Protein AF-A0A2J6N1P5-F1 (afdb_monomer_lite)

Secondary structure (DSSP, 8-state):
-HHHHHHHHHHHHHS-SHHHHHHHHHHHHHHHHHHHT--HHHHHHHHHHHHHHHHHHHHHHHHHHHHHHHH-

Radius of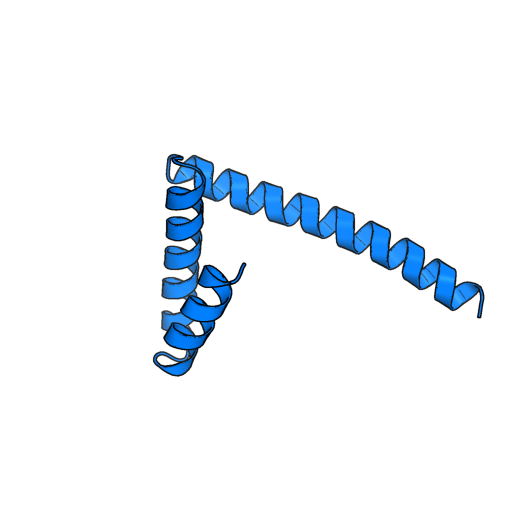 gyration: 16.57 Å; chains: 1; bounding box: 37×24×45 Å

Foldseek 3Di:
DVVLVVVLVVLCVVDPDDVSVVVSVVVQLVVLCVVVVDDSVVSVVVVVVVVVVVVVVVVVVVVVVVVVVVVD

Sequence (72 aa):
MILGTVVGAVIGSFIGGLVAAVIMLIVWLALIKHFFDCGWIMALAIAIIAVIIFIVIVAVLALIGIGLLAFI

Structure (mmCIF, N/CA/C/O backbone):
data_AF-A0A2J6N1P5-F1
#
_entry.id   AF-A0A2J6N1P5-F1
#
loop_
_atom_site.group_PDB
_atom_site.id
_atom_site.type_symbol
_atom_site.label_atom_id
_atom_site.label_alt_id
_atom_site.label_comp_id
_atom_site.label_asym_id
_atom_site.label_entity_id
_atom_site.label_seq_id
_atom_site.pdbx_PDB_ins_code
_atom_site.Cartn_x
_atom_site.Cartn_y
_atom_site.Cartn_z
_atom_site.occupancy
_atom_site.B_iso_or_equiv
_atom_site.auth_seq_id
_atom_site.auth_comp_id
_atom_site.auth_asym_id
_atom_site.auth_atom_id
_atom_site.pdbx_PDB_model_num
ATOM 1 N N . MET A 1 1 ? 4.962 -7.575 6.896 1.00 55.06 1 MET A N 1
ATOM 2 C CA . MET A 1 1 ? 4.173 -7.999 5.714 1.00 55.06 1 MET A CA 1
ATOM 3 C C . MET A 1 1 ? 3.160 -9.091 6.042 1.00 55.06 1 MET A C 1
ATOM 5 O O . MET A 1 1 ? 1.997 -8.872 5.752 1.00 55.06 1 MET A O 1
ATOM 9 N N . ILE A 1 2 ? 3.550 -10.191 6.702 1.00 72.62 2 ILE A N 1
ATOM 10 C CA . ILE A 1 2 ? 2.680 -11.367 6.926 1.00 72.62 2 ILE A CA 1
ATOM 11 C C . ILE A 1 2 ? 1.389 -11.032 7.698 1.00 72.62 2 ILE A C 1
ATOM 13 O O . ILE A 1 2 ? 0.305 -11.402 7.272 1.00 72.62 2 ILE A O 1
ATOM 17 N N . LEU A 1 3 ? 1.473 -10.274 8.797 1.00 71.81 3 LEU A N 1
ATOM 18 C CA . LEU A 1 3 ? 0.282 -9.908 9.579 1.00 71.81 3 LEU A CA 1
ATOM 19 C C . LEU A 1 3 ? -0.690 -9.016 8.793 1.00 71.81 3 LEU A C 1
ATOM 21 O O . LEU A 1 3 ? -1.891 -9.235 8.843 1.00 71.81 3 LEU A O 1
ATOM 25 N N . GLY A 1 4 ? -0.183 -8.049 8.025 1.00 71.06 4 GLY A N 1
ATOM 26 C CA . GLY A 1 4 ? -1.027 -7.154 7.229 1.00 71.06 4 GLY A CA 1
ATOM 27 C C . GLY A 1 4 ? -1.733 -7.864 6.071 1.00 71.06 4 GLY A C 1
ATOM 28 O O . GLY A 1 4 ? -2.898 -7.579 5.808 1.00 71.06 4 GLY A O 1
ATOM 29 N N . THR A 1 5 ? -1.060 -8.808 5.404 1.00 79.69 5 THR A N 1
ATOM 30 C CA . THR A 1 5 ? -1.659 -9.601 4.320 1.00 79.69 5 THR A CA 1
ATOM 31 C C . THR A 1 5 ? -2.646 -10.635 4.846 1.00 79.69 5 THR A C 1
ATOM 33 O O . THR A 1 5 ? -3.718 -10.780 4.270 1.00 79.69 5 THR A O 1
ATOM 36 N N . VAL A 1 6 ? -2.335 -11.312 5.956 1.00 81.00 6 VAL A N 1
ATOM 37 C CA . VAL A 1 6 ? -3.245 -12.284 6.582 1.00 81.00 6 VAL A CA 1
ATOM 38 C C . VAL A 1 6 ? -4.487 -11.587 7.131 1.00 81.00 6 VAL A C 1
ATOM 40 O O . VAL A 1 6 ? -5.599 -12.012 6.836 1.00 81.00 6 VAL A O 1
ATOM 43 N N . VAL A 1 7 ? -4.328 -10.480 7.863 1.00 77.75 7 VAL A N 1
ATOM 44 C CA . VAL A 1 7 ? -5.471 -9.718 8.386 1.00 77.75 7 VAL A CA 1
ATOM 45 C C . VAL A 1 7 ? -6.313 -9.145 7.243 1.00 77.75 7 VAL A C 1
ATOM 47 O O . VAL A 1 7 ? -7.536 -9.224 7.300 1.00 77.75 7 VAL A O 1
ATOM 50 N N . GLY A 1 8 ? -5.690 -8.658 6.165 1.00 76.88 8 GLY A N 1
ATOM 51 C CA . GLY A 1 8 ? -6.420 -8.195 4.985 1.00 76.88 8 GLY A CA 1
ATOM 52 C C . GLY A 1 8 ? -7.161 -9.297 4.234 1.00 76.88 8 GLY A C 1
ATOM 53 O O . GLY A 1 8 ? -8.295 -9.085 3.816 1.00 76.88 8 GLY A O 1
ATOM 54 N N . ALA A 1 9 ? -6.571 -10.486 4.111 1.00 80.19 9 ALA A N 1
ATOM 55 C CA . ALA A 1 9 ? -7.220 -11.634 3.483 1.00 80.19 9 ALA A CA 1
ATOM 56 C C . ALA A 1 9 ? -8.406 -12.150 4.317 1.00 80.19 9 ALA A C 1
ATOM 58 O O . ALA A 1 9 ? -9.461 -12.472 3.771 1.00 80.19 9 ALA A O 1
ATOM 59 N N . VAL A 1 10 ? -8.270 -12.179 5.645 1.00 79.56 10 VAL A N 1
ATOM 60 C CA . VAL A 1 10 ? -9.359 -12.575 6.546 1.00 79.56 10 VAL A CA 1
ATOM 61 C C . VAL A 1 10 ? -10.465 -11.519 6.533 1.00 79.56 10 VAL A C 1
ATOM 63 O O . VAL A 1 10 ? -11.610 -11.839 6.257 1.00 79.56 10 VAL A O 1
ATOM 66 N N . ILE A 1 11 ? -10.162 -10.237 6.723 1.00 74.75 11 ILE A N 1
ATOM 67 C CA . ILE A 1 11 ? -11.203 -9.195 6.729 1.00 74.75 11 ILE A CA 1
ATOM 68 C C . ILE A 1 11 ? -11.884 -9.075 5.357 1.00 74.75 11 ILE A C 1
ATOM 70 O O . ILE A 1 11 ? -13.107 -8.984 5.294 1.00 74.75 11 ILE A O 1
ATOM 74 N N . GLY A 1 12 ? -11.120 -9.134 4.262 1.00 72.62 12 GLY A N 1
ATOM 75 C CA . GLY A 1 12 ? -11.650 -9.042 2.898 1.00 72.62 12 GLY A CA 1
ATOM 76 C C . GLY A 1 12 ? -12.461 -10.259 2.440 1.00 72.62 12 GLY A C 1
ATOM 77 O O . GLY A 1 12 ? -13.277 -10.130 1.533 1.00 72.62 12 GLY A O 1
ATOM 78 N N . SER A 1 13 ? -12.271 -11.430 3.061 1.00 75.38 13 SER A N 1
ATOM 79 C CA . SER A 1 13 ? -13.090 -12.623 2.785 1.00 75.38 13 SER A CA 1
ATOM 80 C C . SER A 1 13 ? -14.409 -12.638 3.560 1.00 75.38 13 SER A C 1
ATOM 82 O O . SER A 1 13 ? -15.376 -13.234 3.091 1.00 75.38 13 SER A O 1
ATOM 84 N N . PHE A 1 14 ? -14.476 -11.962 4.711 1.00 68.50 14 PHE A N 1
ATOM 85 C CA . PHE A 1 14 ? -15.687 -11.879 5.535 1.00 68.50 14 PHE A CA 1
ATOM 86 C C . PHE A 1 14 ? -16.542 -10.639 5.244 1.00 68.50 14 PHE A C 1
ATOM 88 O O . PHE A 1 14 ? -17.759 -10.681 5.413 1.00 68.50 14 PHE A O 1
ATOM 95 N N . ILE A 1 15 ? -15.929 -9.532 4.822 1.00 66.88 15 ILE A N 1
ATOM 96 C CA . ILE A 1 15 ? -16.608 -8.261 4.564 1.00 66.88 15 ILE A CA 1
ATOM 97 C C . ILE A 1 15 ? -16.178 -7.784 3.177 1.00 66.88 15 ILE A C 1
ATOM 99 O O . ILE A 1 15 ? -15.004 -7.514 2.939 1.00 66.88 15 ILE A O 1
ATOM 103 N N . GLY A 1 16 ? -17.133 -7.691 2.252 1.00 73.81 16 GLY A N 1
ATOM 104 C CA . GLY A 1 16 ? -16.919 -7.177 0.899 1.00 73.81 16 GLY A CA 1
ATOM 105 C C . GLY A 1 16 ? -17.402 -5.733 0.742 1.00 73.81 16 GLY A C 1
ATOM 106 O O . GLY A 1 16 ? -18.331 -5.294 1.418 1.00 73.81 16 GLY A O 1
ATOM 107 N N . GLY A 1 17 ? -16.793 -4.993 -0.186 1.00 79.25 17 GLY A N 1
ATOM 108 C CA . GLY A 1 17 ? -17.232 -3.648 -0.576 1.00 79.25 17 GLY A CA 1
ATOM 109 C C . GLY A 1 17 ? -16.539 -2.499 0.166 1.00 79.25 17 GLY A C 1
ATOM 110 O O . GLY A 1 17 ? -15.495 -2.664 0.794 1.00 79.25 17 GLY A O 1
ATOM 111 N N . LEU A 1 18 ? -17.118 -1.299 0.066 1.00 76.69 18 LEU A N 1
ATOM 112 C CA . LEU A 1 18 ? -16.508 -0.044 0.531 1.00 76.69 18 LE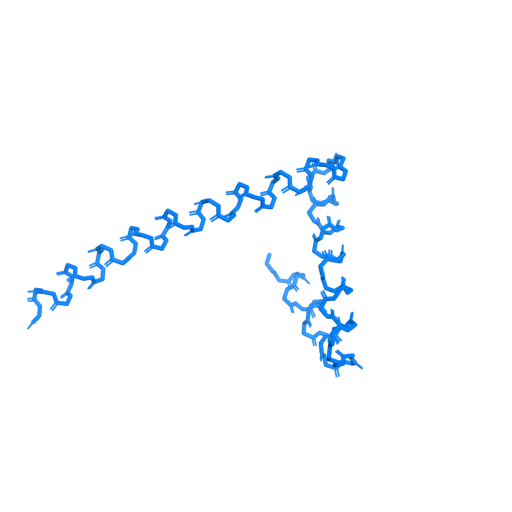U A CA 1
ATOM 113 C C . LEU A 1 18 ? -16.203 -0.039 2.041 1.00 76.69 18 LEU A C 1
ATOM 115 O O . LEU A 1 18 ? -15.202 0.524 2.475 1.00 76.69 18 LEU A O 1
ATOM 119 N N . VAL A 1 19 ? -17.032 -0.717 2.838 1.00 79.25 19 VAL A N 1
ATOM 120 C CA . VAL A 1 19 ? -16.862 -0.828 4.296 1.00 79.25 19 VAL A CA 1
ATOM 121 C C . VAL A 1 19 ? -15.588 -1.600 4.650 1.00 79.25 19 VAL A C 1
ATOM 123 O O . VAL A 1 19 ? -14.847 -1.194 5.544 1.00 79.25 19 VAL A O 1
ATOM 126 N N . ALA A 1 20 ? -15.282 -2.664 3.905 1.00 80.00 20 ALA A N 1
ATOM 127 C CA . ALA A 1 20 ? -14.067 -3.449 4.098 1.00 80.00 20 ALA A CA 1
ATOM 128 C C . ALA A 1 20 ? -12.807 -2.620 3.836 1.00 80.00 20 ALA A C 1
ATOM 130 O O . ALA A 1 20 ? -11.839 -2.714 4.587 1.00 80.00 20 ALA A O 1
ATOM 131 N N . ALA A 1 21 ? -12.841 -1.762 2.810 1.00 78.81 21 ALA A N 1
ATOM 132 C CA . ALA A 1 21 ? -11.733 -0.874 2.473 1.00 78.81 21 ALA A CA 1
ATOM 133 C C . ALA A 1 21 ? -11.447 0.140 3.592 1.00 78.81 21 ALA A C 1
ATOM 135 O O . ALA A 1 21 ? -10.287 0.353 3.941 1.00 78.81 21 ALA A O 1
ATOM 136 N N . VAL A 1 22 ? -12.488 0.717 4.204 1.00 83.62 22 VAL A N 1
ATOM 137 C CA . VAL A 1 22 ? -12.335 1.654 5.332 1.00 83.62 22 VAL A CA 1
ATOM 138 C C . VAL A 1 22 ? -11.752 0.952 6.560 1.00 83.62 22 VAL A C 1
ATOM 140 O O . VAL A 1 22 ? -10.811 1.460 7.167 1.00 83.62 22 VAL A O 1
ATOM 143 N N . ILE A 1 23 ? -12.257 -0.237 6.905 1.00 83.06 23 ILE A N 1
ATOM 144 C CA . ILE A 1 23 ? -11.740 -1.026 8.033 1.00 83.06 23 ILE A CA 1
ATOM 145 C C . ILE A 1 23 ? -10.276 -1.403 7.791 1.00 83.06 23 ILE A C 1
ATOM 147 O O . ILE A 1 23 ? -9.447 -1.230 8.681 1.00 83.06 23 ILE A O 1
ATOM 151 N N . MET A 1 24 ? -9.935 -1.860 6.584 1.00 81.75 24 MET A N 1
ATOM 152 C CA . MET A 1 24 ? -8.557 -2.183 6.208 1.00 81.75 24 MET A CA 1
ATOM 153 C C . MET A 1 24 ? -7.618 -0.987 6.341 1.00 81.75 24 MET A C 1
ATOM 155 O O . MET A 1 24 ? -6.511 -1.135 6.857 1.00 81.75 24 MET A O 1
ATOM 159 N N . LEU A 1 25 ? -8.068 0.202 5.939 1.00 81.19 25 LEU A N 1
ATOM 160 C CA . LEU A 1 25 ? -7.301 1.437 6.083 1.00 81.19 25 LEU A CA 1
ATOM 161 C C . LEU A 1 25 ? -7.007 1.727 7.567 1.00 81.19 25 LEU A C 1
ATOM 163 O O . LEU A 1 25 ? -5.859 1.985 7.934 1.00 81.19 25 LEU A O 1
ATOM 167 N N . ILE A 1 26 ? -8.012 1.599 8.441 1.00 82.88 26 ILE A N 1
ATOM 168 C CA . ILE A 1 26 ? -7.849 1.786 9.892 1.00 82.88 26 ILE A CA 1
ATOM 169 C C . ILE A 1 26 ? -6.925 0.720 10.493 1.00 82.88 26 ILE A C 1
ATOM 171 O O . ILE A 1 26 ? -6.056 1.049 11.298 1.00 82.88 26 ILE A O 1
ATOM 175 N N . VAL A 1 27 ? -7.072 -0.545 10.098 1.00 84.31 27 VAL A N 1
ATOM 176 C CA . VAL A 1 27 ? -6.234 -1.651 10.580 1.00 84.31 27 VAL A CA 1
ATOM 177 C C . VAL A 1 27 ? -4.779 -1.457 10.173 1.00 84.31 27 VAL A C 1
ATOM 179 O O . VAL A 1 27 ? -3.894 -1.658 10.999 1.00 84.31 27 VAL A O 1
ATOM 182 N N . TRP A 1 28 ? -4.506 -1.029 8.940 1.00 80.38 28 TRP A N 1
ATOM 183 C CA . TRP A 1 28 ? -3.150 -0.697 8.506 1.00 80.38 28 TRP A CA 1
ATOM 184 C C . TRP A 1 28 ? -2.553 0.457 9.308 1.00 80.38 28 TRP A C 1
ATOM 186 O O . TRP A 1 28 ? -1.427 0.334 9.784 1.00 80.38 28 TRP A O 1
ATOM 196 N N . LEU A 1 29 ? -3.307 1.538 9.526 1.00 79.25 29 LEU A N 1
ATOM 197 C CA . LEU A 1 29 ? -2.878 2.643 10.391 1.00 79.25 29 LEU A CA 1
ATOM 198 C C . LEU A 1 29 ? -2.591 2.173 11.822 1.00 79.25 29 LEU A C 1
ATOM 200 O O . LEU A 1 29 ? -1.572 2.553 12.397 1.00 79.25 29 LEU A O 1
ATOM 204 N N . ALA A 1 30 ? -3.449 1.320 12.386 1.00 81.94 30 ALA A N 1
ATOM 205 C CA . ALA A 1 30 ? -3.261 0.744 13.713 1.00 81.94 30 ALA A CA 1
ATOM 206 C C . ALA A 1 30 ? -2.022 -0.162 13.777 1.00 81.94 30 ALA A C 1
ATOM 208 O O . ALA A 1 30 ? -1.268 -0.096 14.745 1.00 81.94 30 ALA A O 1
ATOM 209 N N . LEU A 1 31 ? -1.770 -0.955 12.731 1.00 80.50 31 LEU A N 1
ATOM 210 C CA . LEU A 1 31 ? -0.571 -1.780 12.617 1.00 80.50 31 LEU A CA 1
ATOM 211 C C . LEU A 1 31 ? 0.688 -0.910 12.586 1.00 80.50 31 LEU A C 1
ATOM 213 O O . LEU A 1 31 ? 1.615 -1.158 13.347 1.00 80.50 31 LEU A O 1
ATOM 217 N N . ILE A 1 32 ? 0.714 0.133 11.750 1.00 78.38 32 ILE A N 1
ATOM 218 C CA . ILE A 1 32 ? 1.844 1.071 11.679 1.00 78.38 32 ILE A CA 1
ATOM 219 C C . ILE A 1 32 ? 2.049 1.733 13.041 1.00 78.38 32 ILE A C 1
ATOM 221 O O . ILE A 1 32 ? 3.172 1.800 13.529 1.00 78.38 32 ILE A O 1
ATOM 225 N N . LYS A 1 33 ? 0.968 2.159 13.699 1.00 77.81 33 LYS A N 1
ATOM 226 C CA . LYS A 1 33 ? 1.038 2.747 15.036 1.00 77.81 33 LYS A CA 1
ATOM 227 C C . LYS A 1 33 ? 1.671 1.792 16.054 1.00 77.81 33 LYS A C 1
ATOM 229 O O . LYS A 1 33 ? 2.550 2.210 16.795 1.00 77.81 33 LYS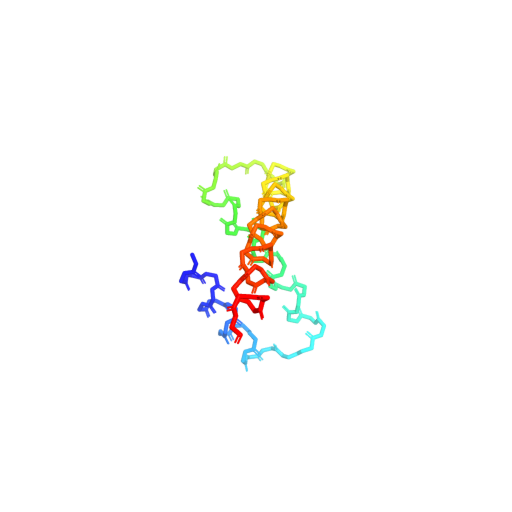 A O 1
ATOM 234 N N . HIS A 1 34 ? 1.232 0.535 16.072 1.00 78.38 34 HIS A N 1
ATOM 235 C CA . HIS A 1 34 ? 1.733 -0.494 16.984 1.00 78.38 34 HIS A CA 1
ATOM 236 C C . HIS A 1 34 ? 3.195 -0.863 16.703 1.00 78.38 34 HIS A C 1
ATOM 238 O O . HIS A 1 34 ? 3.959 -1.098 17.627 1.00 78.38 34 HIS A O 1
ATOM 244 N N . PHE A 1 35 ? 3.601 -0.928 15.434 1.00 73.75 35 PHE A N 1
ATOM 245 C CA . PHE A 1 35 ? 4.975 -1.288 15.076 1.00 73.75 35 PHE A CA 1
ATOM 246 C C . PHE A 1 35 ? 5.979 -0.148 15.257 1.00 73.75 35 PHE A C 1
ATOM 248 O O . PHE A 1 35 ? 7.155 -0.422 15.473 1.00 73.75 35 PHE A O 1
ATOM 255 N N . PHE A 1 36 ? 5.539 1.106 15.158 1.00 68.12 36 PHE A N 1
ATOM 256 C CA . PHE A 1 36 ? 6.416 2.274 15.261 1.00 68.12 36 PHE A CA 1
ATOM 257 C C . PHE A 1 36 ? 6.268 3.044 16.584 1.00 68.12 36 PHE A C 1
ATOM 259 O O . PHE A 1 36 ? 6.901 4.086 16.721 1.00 68.12 36 PHE A O 1
ATOM 266 N N . ASP A 1 37 ? 5.438 2.579 17.532 1.00 72.38 37 ASP A N 1
ATOM 267 C CA . ASP A 1 37 ? 5.130 3.252 18.815 1.00 72.38 37 ASP A CA 1
ATOM 268 C C . ASP A 1 37 ? 4.857 4.766 18.667 1.00 72.38 37 ASP A C 1
ATOM 270 O O . ASP A 1 37 ? 5.191 5.609 19.499 1.00 72.38 37 ASP A O 1
ATOM 274 N N . CYS A 1 38 ? 4.254 5.136 17.539 1.00 75.25 38 CYS A N 1
ATOM 275 C CA . CYS A 1 38 ? 4.128 6.517 17.095 1.00 75.25 38 CYS A CA 1
ATOM 276 C C . CYS A 1 38 ? 2.721 7.075 17.359 1.00 75.25 38 CYS A C 1
ATOM 278 O O . CYS A 1 38 ? 1.741 6.349 17.525 1.00 75.25 38 CYS A O 1
ATOM 280 N N . GLY A 1 39 ? 2.574 8.402 17.357 1.00 81.44 39 GLY A N 1
ATOM 281 C CA . GLY A 1 39 ? 1.253 9.040 17.324 1.00 81.44 39 GLY A CA 1
ATOM 282 C C . GLY A 1 39 ? 0.502 8.748 16.014 1.00 81.44 39 GLY A C 1
ATOM 283 O O . GLY A 1 39 ? 1.109 8.383 15.010 1.00 81.44 39 GLY A O 1
ATOM 284 N N . TRP A 1 40 ? -0.820 8.962 15.980 1.00 74.25 40 TRP A N 1
ATOM 285 C CA . TRP A 1 40 ? -1.638 8.759 14.763 1.00 74.25 40 TRP A CA 1
ATOM 286 C C . TRP A 1 40 ? -1.137 9.572 13.557 1.00 74.25 40 TRP A C 1
ATOM 288 O O . TRP A 1 40 ? -1.101 9.070 12.438 1.00 74.25 40 TRP A O 1
ATOM 298 N N . ILE A 1 41 ? -0.700 10.811 13.792 1.00 76.62 41 ILE A N 1
ATOM 299 C CA . ILE A 1 41 ? -0.175 11.703 12.744 1.00 76.62 41 ILE A CA 1
ATOM 300 C C . ILE A 1 41 ? 1.159 11.177 12.198 1.00 76.62 41 ILE A C 1
ATOM 302 O O . ILE A 1 41 ? 1.396 11.188 10.993 1.00 76.62 41 ILE A O 1
ATOM 306 N N . MET A 1 42 ? 2.016 10.664 13.082 1.00 76.50 42 MET A N 1
ATOM 307 C CA . MET A 1 42 ? 3.306 10.095 12.696 1.00 76.50 42 MET A CA 1
ATOM 308 C C . MET A 1 42 ? 3.140 8.775 11.934 1.00 76.50 42 MET A C 1
ATOM 310 O O . MET A 1 42 ? 3.863 8.542 10.971 1.00 76.50 42 MET A O 1
ATOM 314 N N . ALA A 1 43 ? 2.144 7.953 12.283 1.00 78.69 43 ALA A N 1
ATOM 315 C CA . ALA A 1 43 ? 1.814 6.745 11.526 1.00 78.69 43 ALA A CA 1
ATOM 316 C C . ALA A 1 43 ? 1.429 7.066 10.069 1.00 78.69 43 ALA A C 1
ATOM 318 O O . ALA A 1 43 ? 1.862 6.379 9.144 1.00 78.69 43 ALA A O 1
ATOM 319 N N . LEU A 1 44 ? 0.680 8.152 9.849 1.00 80.62 44 LEU A N 1
ATOM 320 C CA . LEU A 1 44 ? 0.351 8.626 8.504 1.00 80.62 44 LEU A CA 1
ATOM 321 C C . LEU A 1 44 ? 1.596 9.144 7.765 1.00 80.62 44 LEU A C 1
ATOM 323 O O . LEU A 1 44 ? 1.785 8.825 6.593 1.00 80.62 44 LEU A O 1
ATOM 327 N N . ALA A 1 45 ? 2.486 9.872 8.445 1.00 85.06 45 ALA A N 1
ATOM 328 C CA . ALA A 1 45 ? 3.748 10.322 7.854 1.00 85.06 45 ALA A CA 1
ATOM 329 C C . ALA A 1 45 ? 4.628 9.144 7.394 1.00 85.06 45 ALA A C 1
ATOM 331 O O . ALA A 1 45 ? 5.158 9.166 6.285 1.00 85.06 45 ALA A O 1
ATOM 332 N N . ILE A 1 46 ? 4.726 8.083 8.200 1.00 85.12 46 ILE A N 1
ATOM 333 C CA . ILE A 1 46 ? 5.467 6.863 7.847 1.00 85.12 46 ILE A CA 1
ATOM 334 C C . ILE A 1 46 ? 4.827 6.168 6.640 1.00 85.12 46 ILE A C 1
ATOM 336 O O . ILE A 1 46 ? 5.545 5.722 5.746 1.00 85.12 46 ILE A O 1
ATOM 340 N N . ALA A 1 47 ? 3.493 6.120 6.568 1.00 85.25 47 ALA A N 1
ATOM 341 C CA . ALA A 1 47 ? 2.793 5.581 5.404 1.00 85.25 47 ALA A CA 1
ATOM 342 C C . ALA A 1 47 ? 3.133 6.356 4.118 1.00 85.25 47 ALA A C 1
ATOM 344 O O . ALA A 1 47 ? 3.409 5.743 3.089 1.00 85.25 47 ALA A O 1
ATOM 345 N N . ILE A 1 48 ? 3.184 7.692 4.176 1.00 88.06 48 ILE A N 1
ATOM 346 C CA . ILE A 1 48 ? 3.588 8.528 3.034 1.00 88.06 48 ILE A CA 1
ATOM 347 C C . ILE A 1 48 ? 5.043 8.249 2.640 1.00 88.06 48 ILE A C 1
ATOM 349 O O . ILE A 1 48 ? 5.330 8.044 1.462 1.00 88.06 48 ILE A O 1
ATOM 353 N N . ILE A 1 49 ? 5.961 8.194 3.610 1.00 89.88 49 ILE A N 1
ATOM 354 C CA . ILE A 1 49 ? 7.377 7.891 3.352 1.00 89.88 49 ILE A CA 1
ATOM 355 C C . ILE A 1 49 ? 7.520 6.518 2.685 1.00 89.88 49 ILE A C 1
ATOM 357 O O . ILE A 1 49 ? 8.269 6.379 1.719 1.00 89.88 49 ILE A O 1
ATOM 361 N N . ALA A 1 50 ? 6.767 5.517 3.142 1.00 88.56 50 ALA A N 1
ATOM 362 C CA . ALA A 1 50 ? 6.767 4.191 2.538 1.00 88.56 50 ALA A CA 1
ATOM 363 C C . ALA A 1 50 ? 6.332 4.224 1.062 1.00 88.56 50 ALA A C 1
ATOM 365 O O . ALA A 1 50 ? 6.960 3.570 0.229 1.00 88.56 50 ALA A O 1
ATOM 366 N N . VAL A 1 51 ? 5.313 5.020 0.715 1.00 90.19 51 VAL A N 1
ATOM 367 C CA . VAL A 1 51 ? 4.880 5.209 -0.681 1.00 90.19 51 VAL A CA 1
ATOM 368 C C . VAL A 1 51 ? 5.973 5.878 -1.517 1.00 90.19 51 VAL A C 1
ATOM 370 O O . VAL A 1 51 ? 6.237 5.438 -2.633 1.00 90.19 51 VAL A O 1
ATOM 373 N N . ILE A 1 52 ? 6.652 6.895 -0.980 1.00 94.19 52 IL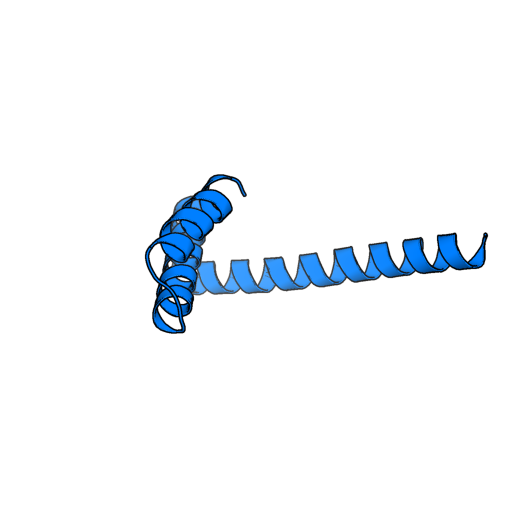E A N 1
ATOM 374 C CA . ILE A 1 52 ? 7.761 7.567 -1.675 1.00 94.19 52 ILE A CA 1
ATOM 375 C C . ILE A 1 52 ? 8.887 6.571 -1.979 1.00 94.19 52 ILE A C 1
ATOM 377 O O . ILE A 1 52 ? 9.342 6.485 -3.118 1.00 94.19 52 ILE A O 1
ATOM 381 N N . ILE A 1 53 ? 9.302 5.774 -0.989 1.00 93.44 53 ILE A N 1
ATOM 382 C CA . ILE A 1 53 ? 10.339 4.747 -1.166 1.00 93.44 53 ILE A CA 1
ATOM 383 C C . ILE A 1 53 ? 9.902 3.719 -2.216 1.00 93.44 53 ILE A C 1
ATOM 385 O O . ILE A 1 53 ? 10.695 3.341 -3.077 1.00 93.44 53 ILE A O 1
ATOM 389 N N . PHE A 1 54 ? 8.636 3.300 -2.191 1.00 90.38 54 PHE A N 1
ATOM 390 C CA . PHE A 1 54 ? 8.094 2.369 -3.176 1.00 90.38 54 PHE A CA 1
ATOM 391 C C . PHE A 1 54 ? 8.166 2.925 -4.605 1.00 90.38 54 PHE A C 1
ATOM 393 O O . PHE A 1 54 ? 8.613 2.217 -5.505 1.00 90.38 54 PHE A O 1
ATOM 400 N N . ILE A 1 55 ? 7.806 4.196 -4.815 1.00 94.00 55 ILE A N 1
ATOM 401 C CA . ILE A 1 55 ? 7.903 4.856 -6.127 1.00 94.00 55 ILE A CA 1
ATOM 402 C C . ILE A 1 55 ? 9.348 4.850 -6.632 1.00 94.00 55 ILE A C 1
ATOM 404 O O . ILE A 1 55 ? 9.586 4.532 -7.795 1.00 94.00 55 ILE A O 1
ATOM 408 N N . VAL A 1 56 ? 10.315 5.151 -5.762 1.00 95.62 56 VAL A N 1
ATOM 409 C CA . VAL A 1 56 ? 11.740 5.132 -6.125 1.00 95.62 56 VAL A CA 1
ATOM 410 C C . VAL A 1 56 ? 12.182 3.728 -6.537 1.00 95.62 56 VAL A C 1
ATOM 412 O O . VAL A 1 56 ? 12.812 3.570 -7.580 1.00 95.62 56 VAL A O 1
ATOM 415 N N . ILE A 1 57 ? 11.813 2.698 -5.769 1.00 94.38 57 ILE A N 1
ATOM 416 C CA . ILE A 1 57 ? 12.145 1.301 -6.090 1.00 94.38 57 ILE A CA 1
ATOM 417 C C . ILE A 1 57 ? 11.549 0.901 -7.443 1.00 94.38 57 ILE A C 1
ATOM 419 O O . ILE A 1 57 ? 12.253 0.327 -8.271 1.00 94.38 57 ILE A O 1
ATOM 423 N N . VAL A 1 58 ? 10.277 1.225 -7.691 1.00 91.75 58 VAL A N 1
ATOM 424 C CA . VAL A 1 58 ? 9.603 0.924 -8.962 1.00 91.75 58 VAL A CA 1
ATOM 425 C C . VAL A 1 58 ? 10.258 1.665 -10.123 1.00 91.75 58 VAL A C 1
ATOM 427 O O . VAL A 1 58 ? 10.465 1.063 -11.171 1.00 91.75 58 VAL A O 1
ATOM 430 N N . ALA A 1 59 ? 10.632 2.933 -9.947 1.00 92.06 59 ALA A N 1
ATOM 431 C CA . ALA A 1 59 ? 11.325 3.701 -10.975 1.00 92.06 59 ALA A CA 1
ATOM 432 C C . ALA A 1 59 ? 12.682 3.075 -11.331 1.00 92.06 59 ALA A C 1
ATOM 434 O O . ALA A 1 59 ? 12.991 2.918 -12.510 1.00 92.06 59 ALA A O 1
ATOM 435 N N . VAL A 1 60 ? 13.461 2.654 -10.329 1.00 93.50 60 VAL A N 1
ATOM 436 C CA . VAL A 1 60 ? 14.740 1.959 -10.540 1.00 93.50 60 VAL A CA 1
ATOM 437 C C . VAL A 1 60 ? 14.524 0.614 -11.237 1.00 93.50 60 VAL A C 1
ATOM 439 O O . VAL A 1 60 ? 15.201 0.327 -12.223 1.00 93.50 60 VAL A O 1
ATOM 442 N N . LEU A 1 61 ? 13.557 -0.192 -10.783 1.00 90.75 61 LEU A N 1
ATOM 443 C CA . LEU A 1 61 ? 13.220 -1.466 -11.425 1.00 90.75 61 LEU A CA 1
ATOM 444 C C . LEU A 1 61 ? 12.758 -1.278 -12.870 1.00 90.75 61 LEU A C 1
ATOM 446 O O . LEU A 1 61 ? 13.132 -2.070 -13.728 1.00 90.75 61 LEU A O 1
ATOM 450 N N . ALA A 1 62 ? 11.963 -0.246 -13.148 1.00 89.12 62 ALA A N 1
ATOM 451 C CA . ALA A 1 62 ? 11.503 0.066 -14.494 1.00 89.12 62 ALA A CA 1
ATOM 452 C C . ALA A 1 62 ? 12.676 0.453 -15.400 1.00 89.12 62 ALA A C 1
ATOM 454 O O . ALA A 1 62 ? 12.748 -0.015 -16.530 1.00 89.12 62 ALA A O 1
ATOM 455 N N . LEU A 1 63 ? 13.629 1.242 -14.899 1.00 87.56 63 LEU A N 1
ATOM 456 C CA . LEU A 1 63 ? 14.827 1.629 -15.646 1.00 87.56 63 LEU A CA 1
ATOM 457 C C . LEU A 1 63 ? 15.700 0.413 -15.988 1.00 87.56 63 LEU A C 1
ATOM 459 O O . LEU A 1 63 ? 16.144 0.267 -17.125 1.00 87.56 63 LEU A O 1
ATOM 463 N N . ILE A 1 64 ? 15.885 -0.495 -15.026 1.00 88.50 64 ILE A N 1
ATOM 464 C CA . ILE A 1 64 ? 16.606 -1.759 -15.230 1.00 88.50 64 ILE A CA 1
ATOM 465 C C . ILE A 1 64 ? 15.835 -2.678 -16.189 1.00 88.50 64 ILE A C 1
ATOM 467 O O . ILE A 1 64 ? 16.431 -3.265 -17.086 1.00 88.50 64 ILE A O 1
ATOM 471 N N . GLY A 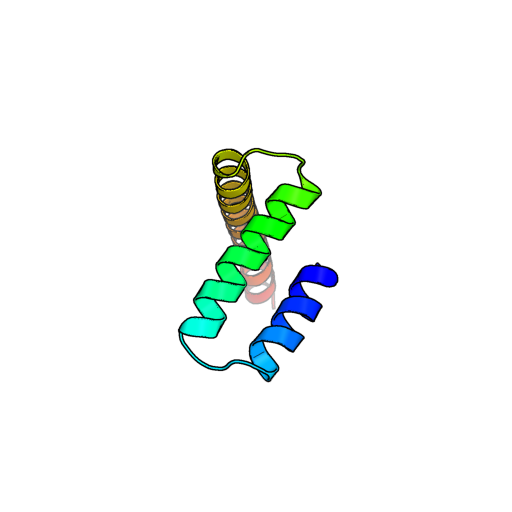1 65 ? 14.515 -2.790 -16.032 1.00 84.56 65 GLY A N 1
ATOM 472 C CA . GLY A 1 65 ? 13.654 -3.636 -16.860 1.00 84.56 65 GLY A CA 1
ATOM 473 C C . GLY A 1 65 ? 13.579 -3.170 -18.314 1.00 84.56 65 GLY A C 1
ATOM 474 O O . GLY A 1 65 ? 13.682 -3.990 -19.220 1.00 84.56 65 GLY A O 1
ATOM 475 N N . ILE A 1 66 ? 13.480 -1.858 -18.546 1.00 79.19 66 ILE A N 1
ATOM 476 C CA . ILE A 1 66 ? 13.579 -1.260 -19.885 1.00 79.19 66 ILE A CA 1
ATOM 477 C C . ILE A 1 66 ? 14.982 -1.486 -20.459 1.00 79.19 66 ILE A C 1
ATOM 479 O O . ILE A 1 66 ? 15.103 -1.844 -21.625 1.00 79.19 66 ILE A O 1
ATOM 483 N N . GLY A 1 67 ? 16.037 -1.338 -19.650 1.00 78.44 67 GLY A N 1
ATOM 484 C CA . GLY A 1 67 ? 17.411 -1.622 -20.074 1.00 78.44 67 GLY A CA 1
ATOM 485 C C . GLY A 1 67 ? 17.625 -3.079 -20.497 1.00 78.44 67 GLY A C 1
ATOM 486 O O . GLY A 1 67 ? 18.290 -3.333 -21.496 1.00 78.44 67 GLY A O 1
ATOM 487 N N . LEU A 1 68 ? 17.016 -4.032 -19.785 1.00 77.25 68 LEU A N 1
ATOM 488 C CA . LEU A 1 68 ? 17.063 -5.456 -20.122 1.00 77.25 68 LEU A CA 1
ATOM 489 C C . LEU A 1 68 ? 16.261 -5.773 -21.396 1.00 77.25 68 LEU A C 1
ATOM 491 O O . LEU A 1 68 ? 16.729 -6.535 -22.234 1.00 77.25 68 LEU A O 1
ATOM 495 N N . LEU A 1 69 ? 15.081 -5.163 -21.560 1.00 74.81 69 LEU A N 1
ATOM 496 C CA . LEU A 1 69 ? 14.243 -5.301 -22.758 1.00 74.81 69 LEU A CA 1
ATOM 497 C C . LEU A 1 69 ? 14.860 -4.659 -24.005 1.00 74.81 69 LEU A C 1
ATOM 499 O O . LEU A 1 69 ? 14.582 -5.107 -25.106 1.00 74.81 69 LEU A O 1
ATOM 503 N N . ALA A 1 70 ? 15.666 -3.611 -23.850 1.00 71.62 70 ALA A N 1
ATOM 504 C CA . ALA A 1 70 ? 16.377 -2.979 -24.961 1.00 71.62 70 ALA A CA 1
A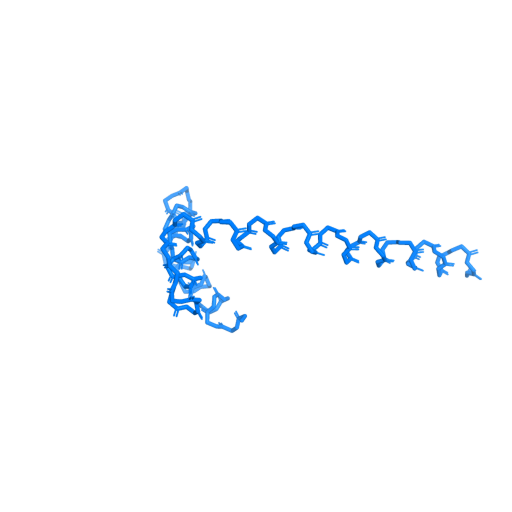TOM 505 C C . ALA A 1 70 ? 17.649 -3.742 -25.376 1.00 71.62 70 ALA A C 1
ATOM 507 O O . ALA A 1 70 ? 18.192 -3.480 -26.447 1.00 71.62 70 ALA A O 1
ATOM 508 N N . PHE A 1 71 ? 18.152 -4.634 -24.515 1.00 69.69 71 PHE A N 1
ATOM 509 C CA . PHE A 1 71 ? 19.355 -5.433 -24.761 1.00 69.69 71 PHE A CA 1
ATOM 510 C C . PHE A 1 71 ? 19.056 -6.808 -25.390 1.00 69.69 71 PHE A C 1
ATOM 512 O O . PHE A 1 71 ? 19.969 -7.420 -25.944 1.00 69.69 71 PHE A O 1
ATOM 519 N N . ILE A 1 72 ? 17.813 -7.296 -25.292 1.00 70.00 72 ILE A N 1
ATOM 520 C CA . ILE A 1 72 ? 17.347 -8.565 -25.882 1.00 70.00 72 ILE A CA 1
ATOM 521 C C . ILE A 1 72 ? 16.752 -8.355 -27.275 1.00 70.00 72 ILE A C 1
ATOM 523 O O . ILE A 1 72 ? 16.927 -9.270 -28.110 1.00 70.00 72 ILE A O 1
#

pLDDT: mean 80.49, std 7.78, range [55.06, 95.62]